Protein AF-A0A6V7ILW5-F1 (afdb_monomer_lite)

Radius of gyration: 31.48 Å; chains: 1; bounding box: 61×63×68 Å

InterPro domains:
  IPR051975 Mitochondrial Large Ribosomal Subunit mL45 [PTHR28554] (1-66)

Foldseek 3Di:
DDWDADPVRHTWDDDPPDDDDDDWDWDWDWDPVDPPTDIDTPDTDDDPPDDDDDDTPDDDDDDPPPPPPPPDPDPDDDDDDDDDDDDDDDDDDDDD

Structure (mmCIF, N/CA/C/O backbone):
data_AF-A0A6V7ILW5-F1
#
_entry.id   AF-A0A6V7ILW5-F1
#
loop_
_atom_site.group_PDB
_atom_site.id
_atom_site.type_symbol
_atom_site.label_atom_id
_atom_site.label_alt_id
_atom_site.label_comp_id
_atom_site.label_asym_id
_atom_site.label_entity_id
_atom_site.label_seq_id
_atom_site.pdbx_PDB_ins_code
_atom_site.Cartn_x
_atom_site.Cartn_y
_atom_site.Cartn_z
_atom_site.occupancy
_atom_site.B_iso_or_equiv
_atom_site.auth_seq_id
_atom_site.auth_comp_id
_atom_site.auth_asym_id
_atom_site.auth_atom_id
_atom_site.pdbx_PDB_model_num
ATOM 1 N N . THR A 1 1 ? -0.922 -9.752 7.694 1.00 82.88 1 THR A N 1
ATOM 2 C CA . THR A 1 1 ? -1.373 -9.172 8.974 1.00 82.88 1 THR A CA 1
ATOM 3 C C . THR A 1 1 ? -1.129 -7.681 8.904 1.00 82.88 1 THR A C 1
ATOM 5 O O . THR A 1 1 ? -0.113 -7.284 8.346 1.00 82.88 1 THR A O 1
ATOM 8 N N . LEU A 1 2 ? -2.072 -6.864 9.370 1.00 90.31 2 LEU A N 1
ATOM 9 C CA . LEU A 1 2 ? -1.953 -5.403 9.405 1.00 90.31 2 LEU A CA 1
ATOM 10 C C . LEU A 1 2 ? -2.384 -4.946 10.797 1.00 90.31 2 LEU A C 1
ATOM 12 O O . LEU A 1 2 ? -3.498 -5.254 11.212 1.00 90.31 2 LEU A O 1
ATOM 16 N N . ALA A 1 3 ? -1.513 -4.214 11.482 1.00 92.62 3 ALA A N 1
ATOM 17 C CA . ALA A 1 3 ? -1.815 -3.556 12.744 1.00 92.62 3 ALA A CA 1
ATOM 18 C C . ALA A 1 3 ? -1.169 -2.168 12.721 1.00 92.62 3 ALA A C 1
ATOM 20 O O . ALA A 1 3 ? 0.043 -2.038 12.543 1.00 92.62 3 ALA A O 1
ATOM 21 N N . VAL A 1 4 ? -1.995 -1.130 12.830 1.00 92.69 4 VAL A N 1
ATOM 22 C CA . VAL A 1 4 ? -1.556 0.268 12.835 1.00 92.69 4 VAL A CA 1
ATOM 23 C C . VAL A 1 4 ? -1.618 0.775 14.266 1.00 92.69 4 VAL A C 1
ATOM 25 O O . VAL A 1 4 ? -2.671 0.697 14.896 1.00 92.69 4 VAL A O 1
ATOM 28 N N . TYR A 1 5 ? -0.507 1.314 14.763 1.00 93.12 5 TYR A N 1
ATOM 29 C CA . TYR A 1 5 ? -0.401 1.863 16.114 1.00 93.12 5 TYR A CA 1
ATOM 30 C C . TYR A 1 5 ? -0.223 3.384 16.074 1.00 93.12 5 TYR A C 1
ATOM 32 O O . TYR A 1 5 ? 0.402 3.926 15.161 1.00 93.12 5 TYR A O 1
ATOM 40 N N . ASP A 1 6 ? -0.767 4.073 17.074 1.00 93.12 6 ASP A N 1
ATOM 41 C CA . ASP A 1 6 ? -0.508 5.498 17.305 1.00 93.12 6 ASP A CA 1
ATOM 42 C C . ASP A 1 6 ? 0.913 5.715 17.868 1.00 93.12 6 ASP A C 1
ATOM 44 O O . ASP A 1 6 ? 1.569 4.784 18.336 1.00 93.12 6 ASP A O 1
ATOM 48 N N . ARG A 1 7 ? 1.377 6.968 17.919 1.00 95.56 7 ARG A N 1
ATOM 49 C CA . ARG A 1 7 ? 2.660 7.386 18.518 1.00 95.56 7 ARG A CA 1
ATOM 50 C C . ARG A 1 7 ? 2.820 6.957 19.980 1.00 95.56 7 ARG A C 1
ATOM 52 O O . ARG A 1 7 ? 3.937 6.858 20.469 1.00 95.56 7 ARG A O 1
ATOM 59 N N . PHE A 1 8 ? 1.708 6.710 20.670 1.00 94.25 8 PHE A N 1
ATOM 60 C CA . PHE A 1 8 ? 1.670 6.219 22.049 1.00 94.25 8 PHE A CA 1
ATOM 61 C C . PHE A 1 8 ? 1.588 4.687 22.157 1.00 94.25 8 PHE A C 1
ATOM 63 O O . PHE A 1 8 ? 1.389 4.170 23.253 1.00 94.25 8 PHE A O 1
ATOM 70 N N . GLY A 1 9 ? 1.678 3.957 21.042 1.00 92.12 9 GLY A N 1
ATOM 71 C CA . GLY A 1 9 ? 1.648 2.491 21.014 1.00 92.12 9 GLY A CA 1
ATOM 72 C C . GLY A 1 9 ? 0.261 1.865 21.194 1.00 92.12 9 GLY A C 1
ATOM 73 O O . GLY A 1 9 ? 0.159 0.658 21.383 1.00 92.12 9 GLY A O 1
ATOM 74 N N . ARG A 1 10 ? -0.819 2.653 21.141 1.00 91.94 10 ARG A N 1
ATOM 75 C CA . ARG A 1 10 ? -2.200 2.136 21.174 1.00 91.94 10 ARG A CA 1
ATOM 76 C C . ARG A 1 10 ? -2.608 1.652 19.783 1.00 91.94 10 ARG A C 1
ATOM 78 O O . ARG A 1 10 ? -2.284 2.319 18.801 1.00 91.94 10 ARG A O 1
ATOM 85 N N . LEU A 1 11 ? -3.315 0.525 19.704 1.00 90.62 11 LEU A N 1
ATOM 86 C CA . LEU A 1 11 ? -3.846 -0.009 18.446 1.00 90.62 11 LEU A CA 1
ATOM 87 C C . LEU A 1 11 ? -4.921 0.937 17.885 1.00 90.62 11 LEU A C 1
ATOM 89 O O . LEU A 1 11 ? -5.797 1.386 18.618 1.00 90.62 11 LEU A O 1
ATOM 93 N N . MET A 1 12 ? -4.817 1.266 16.599 1.00 91.88 12 MET A N 1
ATOM 94 C CA . MET A 1 12 ? -5.731 2.169 15.888 1.00 91.88 12 MET A CA 1
ATOM 95 C C . MET A 1 12 ? -6.594 1.435 14.861 1.00 91.88 12 MET A C 1
ATOM 97 O O . MET A 1 12 ? -7.745 1.811 14.636 1.00 91.88 12 MET A O 1
ATOM 101 N N . HIS A 1 13 ? -6.023 0.435 14.187 1.00 91.00 13 HIS A N 1
ATOM 102 C CA . HIS A 1 13 ? -6.708 -0.316 13.143 1.00 91.00 13 HIS A CA 1
ATOM 103 C C . HIS A 1 13 ? -6.054 -1.682 12.913 1.00 91.00 13 HIS A C 1
ATOM 105 O O . HIS A 1 13 ? -4.825 -1.803 12.950 1.00 91.00 13 HIS A O 1
ATOM 111 N N . GLY A 1 14 ? -6.880 -2.679 12.596 1.00 89.81 14 GLY A N 1
ATOM 112 C CA . GLY A 1 14 ? -6.451 -4.035 12.271 1.00 89.81 14 GLY A CA 1
ATOM 113 C C . GLY A 1 14 ? -6.169 -4.902 13.499 1.00 89.81 14 GLY A C 1
ATOM 114 O O . GLY A 1 14 ? -6.599 -4.609 14.608 1.00 89.81 14 GLY A O 1
ATOM 115 N N . SER A 1 15 ? -5.462 -6.010 13.292 1.00 90.06 15 SER A N 1
ATOM 116 C CA . SER A 1 15 ? -5.123 -6.982 14.334 1.00 90.06 15 SER A CA 1
ATOM 117 C C . SER A 1 15 ? -3.807 -7.675 13.987 1.00 90.06 15 SER A C 1
ATOM 119 O O . SER A 1 15 ? -3.563 -8.038 12.834 1.00 90.06 15 SER A O 1
ATOM 121 N N . GLU A 1 16 ? -2.952 -7.873 14.988 1.00 88.94 16 GLU A N 1
ATOM 122 C CA . GLU A 1 16 ? -1.667 -8.561 14.820 1.00 88.94 16 GLU A CA 1
ATOM 123 C C . GLU A 1 16 ? -1.838 -10.085 14.713 1.00 88.94 16 GLU A C 1
ATOM 125 O O . GLU A 1 16 ? -1.119 -10.753 13.968 1.00 88.94 16 GLU A O 1
ATOM 130 N N . ILE A 1 17 ? -2.830 -10.629 15.420 1.00 91.44 17 ILE A N 1
ATOM 131 C CA . ILE A 1 17 ? -3.037 -12.073 15.578 1.00 91.44 17 ILE A CA 1
ATOM 132 C C . ILE A 1 17 ? -3.854 -12.636 14.408 1.00 91.44 17 ILE A C 1
ATOM 134 O O . ILE A 1 17 ? -3.584 -13.733 13.918 1.00 91.44 17 ILE A O 1
ATOM 138 N N . LEU A 1 18 ? -4.854 -11.884 13.939 1.00 89.50 18 LEU A N 1
ATOM 139 C CA . LEU A 1 18 ? -5.778 -12.347 12.907 1.00 89.50 18 LEU A CA 1
ATOM 140 C C . LEU A 1 18 ? -5.250 -12.039 11.501 1.00 89.50 18 LEU A C 1
ATOM 142 O O . LEU A 1 18 ? -4.976 -10.893 11.139 1.00 89.50 18 LEU A O 1
ATOM 146 N N . LYS A 1 19 ? -5.140 -13.082 10.673 1.00 89.75 19 LYS A N 1
ATOM 147 C CA . LYS A 1 19 ? -4.840 -12.960 9.242 1.00 89.75 19 LYS A CA 1
ATOM 148 C C . LYS A 1 19 ? -6.138 -12.807 8.460 1.00 89.75 19 LYS A C 1
ATOM 150 O O . LYS A 1 19 ? -7.114 -13.493 8.742 1.00 89.75 19 LYS A O 1
ATOM 155 N N . LYS A 1 20 ? -6.119 -11.915 7.476 1.00 86.62 20 LYS A N 1
ATOM 156 C CA . LYS A 1 20 ? -7.212 -11.704 6.529 1.00 86.62 20 LYS A CA 1
ATOM 157 C C . LYS A 1 20 ? -6.679 -11.883 5.120 1.00 86.62 20 LYS A C 1
ATOM 159 O O . LYS A 1 20 ? -5.551 -11.468 4.842 1.00 86.62 20 LYS A O 1
ATOM 164 N N . ASP A 1 21 ? -7.504 -12.470 4.269 1.00 89.69 21 ASP A N 1
ATOM 165 C CA . ASP A 1 21 ? -7.216 -12.586 2.848 1.00 89.69 21 ASP A CA 1
ATOM 166 C C . ASP A 1 21 ? -7.522 -11.257 2.164 1.00 89.69 21 ASP A C 1
ATOM 168 O O . ASP A 1 21 ? -8.556 -10.633 2.413 1.00 89.69 21 ASP A O 1
ATOM 172 N N . VAL A 1 22 ? -6.595 -10.800 1.325 1.00 88.38 22 VAL A N 1
ATOM 173 C CA . VAL A 1 22 ? -6.702 -9.513 0.640 1.00 88.38 22 VAL A CA 1
ATOM 174 C C . VAL A 1 22 ? -6.409 -9.720 -0.838 1.00 88.38 22 VAL A C 1
ATOM 176 O O . VAL A 1 22 ? -5.356 -10.238 -1.205 1.00 88.38 22 VAL A O 1
ATOM 179 N N . LEU A 1 23 ? -7.354 -9.309 -1.682 1.00 90.62 23 LEU A N 1
ATOM 180 C CA . LEU A 1 23 ? -7.216 -9.316 -3.132 1.00 90.62 23 LEU A CA 1
ATOM 181 C C . LEU A 1 23 ? -6.976 -7.883 -3.613 1.00 90.62 23 LEU A C 1
ATOM 183 O O . LEU A 1 23 ? -7.830 -7.015 -3.430 1.00 90.62 23 LEU A O 1
ATOM 187 N N . GLU A 1 24 ? -5.824 -7.634 -4.231 1.00 91.94 24 GLU A N 1
ATOM 188 C CA . GLU A 1 24 ? -5.442 -6.30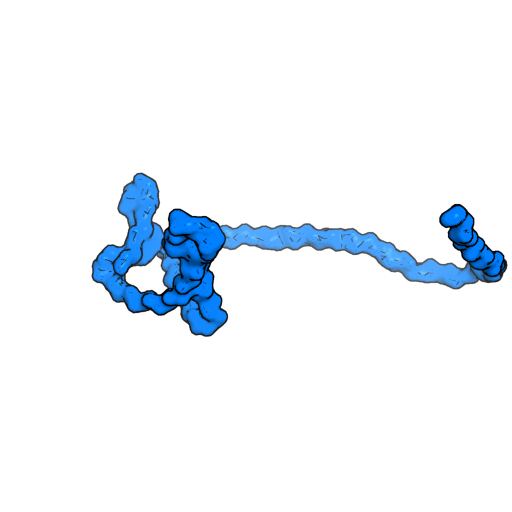3 -4.704 1.00 91.94 24 GLU A CA 1
ATOM 189 C C . GLU A 1 24 ? -4.837 -6.368 -6.102 1.00 91.94 24 GLU A C 1
ATOM 191 O O . GLU A 1 24 ? -4.022 -7.239 -6.403 1.00 91.94 24 GLU A O 1
ATOM 196 N N . TYR A 1 25 ? -5.199 -5.402 -6.941 1.00 94.56 25 TYR A N 1
ATOM 197 C CA . TYR A 1 25 ? -4.649 -5.265 -8.283 1.00 94.56 25 TYR A CA 1
ATOM 198 C C . TYR A 1 25 ? -3.607 -4.146 -8.286 1.00 94.56 25 TYR A C 1
ATOM 200 O O . TYR A 1 25 ? -3.951 -2.960 -8.255 1.00 94.56 25 TYR A O 1
ATOM 208 N N . VAL A 1 26 ? -2.329 -4.526 -8.287 1.00 96.31 26 VAL A N 1
ATOM 209 C CA . VAL A 1 26 ? -1.195 -3.590 -8.285 1.00 96.31 26 VAL A CA 1
ATOM 210 C C . VAL A 1 26 ? -0.740 -3.328 -9.717 1.00 96.31 26 VAL A C 1
ATOM 212 O O . VAL A 1 26 ? -0.516 -4.258 -10.490 1.00 96.31 26 VAL A O 1
ATOM 215 N N . VAL A 1 27 ? -0.586 -2.053 -10.062 1.00 97.81 27 VAL A N 1
ATOM 216 C CA . VAL A 1 27 ? -0.083 -1.609 -11.362 1.00 97.81 27 VAL A CA 1
ATOM 217 C C . VAL A 1 27 ? 1.400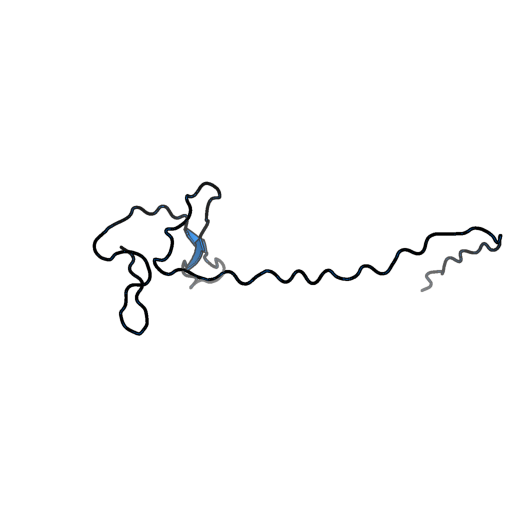 -1.307 -11.229 1.00 97.81 27 VAL A C 1
ATOM 219 O O . VAL A 1 27 ? 1.803 -0.513 -10.377 1.00 97.81 27 VAL A O 1
ATOM 222 N N . PHE A 1 28 ? 2.203 -1.915 -12.095 1.00 97.69 28 PHE A N 1
ATOM 223 C CA . PHE A 1 28 ? 3.625 -1.621 -12.207 1.00 97.69 28 PHE A CA 1
ATOM 224 C C . PHE A 1 28 ? 3.893 -0.762 -13.438 1.00 97.69 28 PHE A C 1
ATOM 226 O O . PHE A 1 28 ? 3.301 -0.973 -14.494 1.00 97.69 28 PHE A O 1
ATOM 233 N N . GLU A 1 29 ? 4.825 0.176 -13.312 1.00 97.06 29 GLU A N 1
ATOM 234 C CA . GLU A 1 29 ? 5.349 0.947 -14.434 1.00 97.06 29 GLU A CA 1
ATOM 235 C C . GLU A 1 29 ? 6.855 0.735 -14.594 1.00 97.06 29 GLU A C 1
ATOM 237 O O . GLU A 1 29 ? 7.582 0.468 -13.630 1.00 97.06 29 GLU A O 1
ATOM 242 N N . LYS A 1 30 ? 7.331 0.920 -15.826 1.00 95.81 30 LYS A N 1
ATOM 243 C CA . LYS A 1 30 ? 8.751 1.018 -16.151 1.00 95.81 30 LYS A CA 1
ATOM 244 C C . LYS A 1 30 ? 8.938 2.046 -17.256 1.00 95.81 30 LYS A C 1
ATOM 246 O O . LYS A 1 30 ? 8.304 1.968 -18.304 1.00 95.81 30 LYS A O 1
ATOM 251 N N . HIS A 1 31 ? 9.868 2.973 -17.053 1.00 96.31 31 HIS A N 1
ATOM 252 C CA . HIS A 1 31 ? 10.297 3.865 -18.123 1.00 96.31 31 HIS A CA 1
ATOM 253 C C . HIS A 1 31 ? 11.188 3.088 -19.107 1.00 96.31 31 HIS A C 1
ATOM 255 O O . HIS A 1 31 ? 12.331 2.756 -18.790 1.00 96.31 31 HIS A O 1
ATOM 261 N N . CYS A 1 32 ? 10.656 2.756 -20.287 1.00 93.12 32 CYS A N 1
ATOM 262 C CA . CYS A 1 32 ? 11.336 1.882 -21.250 1.00 93.12 32 CYS A CA 1
ATOM 263 C C . CYS A 1 32 ? 12.570 2.512 -21.907 1.00 93.12 32 CYS A C 1
ATOM 265 O O . CYS A 1 32 ? 13.509 1.785 -22.208 1.00 93.12 32 CYS A O 1
ATOM 267 N N . ALA A 1 33 ? 12.595 3.836 -22.088 1.00 95.69 33 ALA A N 1
ATOM 268 C CA . ALA A 1 33 ? 13.730 4.526 -22.706 1.00 95.69 33 ALA A CA 1
ATOM 269 C C . ALA A 1 33 ? 14.950 4.639 -21.773 1.00 95.69 33 ALA A C 1
ATOM 271 O O . ALA A 1 33 ? 16.070 4.829 -22.240 1.00 95.69 33 ALA A O 1
ATOM 272 N N . ASN A 1 34 ? 14.760 4.506 -20.455 1.00 95.12 34 ASN A N 1
ATOM 273 C CA . ASN A 1 34 ? 15.873 4.480 -19.514 1.00 95.12 34 ASN A CA 1
ATOM 274 C C . ASN A 1 34 ? 16.452 3.063 -19.419 1.00 95.12 34 ASN A C 1
ATOM 276 O O . ASN A 1 34 ? 15.783 2.135 -18.956 1.00 95.12 34 ASN A O 1
ATOM 280 N N . VAL A 1 35 ? 17.724 2.926 -19.792 1.00 94.00 35 VAL A N 1
ATOM 281 C CA . VAL A 1 35 ? 18.495 1.675 -19.709 1.00 94.00 35 VAL A CA 1
ATOM 282 C C . VAL A 1 35 ? 18.563 1.146 -18.270 1.00 94.00 35 VAL A C 1
ATOM 284 O O . VAL A 1 35 ? 18.517 -0.061 -18.057 1.00 94.00 35 VAL A O 1
ATOM 287 N N . TYR A 1 36 ? 18.571 2.040 -17.276 1.00 95.62 36 TYR A N 1
ATOM 288 C CA . TYR A 1 36 ? 18.578 1.698 -15.848 1.00 95.62 36 TYR A CA 1
ATOM 289 C C . TYR A 1 36 ? 17.179 1.724 -15.215 1.00 95.62 36 TYR A C 1
ATOM 291 O O . TYR A 1 36 ? 17.041 1.770 -13.993 1.00 95.62 36 TYR A O 1
ATOM 299 N N . GLY A 1 37 ? 16.120 1.753 -16.030 1.00 92.94 37 GLY A N 1
ATOM 300 C CA . GLY A 1 37 ? 14.750 1.769 -15.535 1.00 92.94 37 GLY A CA 1
ATOM 301 C C . GLY A 1 37 ? 14.431 0.496 -14.752 1.00 92.94 37 GLY A C 1
ATOM 302 O O . GLY A 1 37 ? 14.550 -0.605 -15.284 1.00 92.94 37 GLY A O 1
ATOM 303 N N . ILE A 1 38 ? 13.976 0.653 -13.512 1.00 95.94 38 ILE A N 1
ATOM 304 C CA . ILE A 1 38 ? 13.469 -0.441 -12.677 1.00 95.94 38 ILE A CA 1
ATOM 305 C C . ILE A 1 38 ? 11.941 -0.450 -12.682 1.00 95.94 38 ILE A C 1
ATOM 307 O O . ILE A 1 38 ? 11.306 0.589 -12.880 1.00 95.94 38 ILE A O 1
ATOM 311 N N . TRP A 1 39 ? 11.352 -1.623 -12.459 1.00 97.00 39 TRP A N 1
ATOM 312 C CA . TRP A 1 39 ? 9.916 -1.738 -12.227 1.00 97.00 39 TRP A CA 1
ATOM 313 C C . TRP A 1 39 ? 9.560 -1.090 -10.891 1.00 97.00 39 TRP A C 1
ATOM 315 O O . TRP A 1 39 ? 10.178 -1.384 -9.868 1.00 97.00 39 TRP A O 1
ATOM 325 N N . ARG A 1 40 ? 8.568 -0.200 -10.902 1.00 96.38 40 ARG A N 1
ATOM 326 C CA . ARG A 1 40 ? 8.067 0.485 -9.706 1.00 96.38 40 ARG A CA 1
ATOM 327 C C . ARG A 1 40 ? 6.565 0.304 -9.609 1.00 96.38 40 ARG A C 1
ATOM 329 O O . ARG A 1 40 ? 5.885 0.197 -10.627 1.00 96.38 40 ARG A O 1
ATOM 336 N N . ILE A 1 41 ? 6.052 0.289 -8.386 1.00 96.94 41 ILE A N 1
ATOM 337 C CA . ILE A 1 41 ? 4.610 0.340 -8.155 1.00 96.94 41 ILE A CA 1
ATOM 338 C C . ILE A 1 41 ? 4.131 1.730 -8.580 1.00 96.94 41 ILE A C 1
ATOM 340 O O . ILE A 1 41 ? 4.611 2.733 -8.058 1.00 96.94 41 ILE A O 1
ATOM 344 N N . HIS A 1 42 ? 3.209 1.772 -9.535 1.00 97.00 42 HIS A N 1
ATOM 345 C CA . HIS A 1 42 ? 2.590 3.002 -10.021 1.00 97.00 42 HIS A CA 1
ATOM 346 C C . HIS A 1 42 ? 1.310 3.314 -9.249 1.00 97.00 42 HIS A C 1
ATOM 348 O O . HIS A 1 42 ? 1.059 4.448 -8.854 1.00 97.00 42 HIS A O 1
ATOM 354 N N . GLY A 1 43 ? 0.491 2.291 -9.013 1.00 96.50 43 GLY A N 1
ATOM 355 C CA . GLY A 1 43 ? -0.803 2.487 -8.388 1.00 96.50 43 GLY A CA 1
ATOM 356 C C . GLY A 1 43 ? -1.502 1.188 -8.041 1.00 96.50 43 GLY A C 1
ATOM 357 O O . GLY A 1 43 ? -0.976 0.090 -8.231 1.00 96.50 43 GLY A O 1
ATOM 358 N N . LYS A 1 44 ? -2.715 1.340 -7.521 1.00 95.50 44 LYS A N 1
ATOM 359 C CA . LYS A 1 44 ? -3.585 0.245 -7.111 1.00 95.50 44 LYS A CA 1
ATOM 360 C C . LYS A 1 44 ? -4.984 0.495 -7.643 1.00 95.50 44 LYS A C 1
ATOM 362 O O . LYS A 1 44 ? -5.527 1.582 -7.458 1.00 95.50 44 LYS A O 1
ATOM 367 N N . ILE A 1 45 ? -5.565 -0.518 -8.271 1.00 94.94 45 ILE A N 1
ATOM 368 C CA . ILE A 1 45 ? -6.937 -0.464 -8.769 1.00 94.94 45 ILE A CA 1
ATOM 369 C C . ILE A 1 45 ? -7.866 -0.960 -7.660 1.00 94.94 45 ILE A C 1
ATOM 371 O O . ILE A 1 45 ? -7.674 -2.051 -7.122 1.00 94.94 45 ILE A O 1
ATOM 375 N N . ILE A 1 46 ? -8.870 -0.149 -7.323 1.00 92.56 46 ILE A N 1
ATOM 376 C CA . ILE A 1 46 ? -9.943 -0.507 -6.392 1.00 92.56 46 ILE A CA 1
ATOM 377 C C . ILE A 1 46 ? -11.190 -0.772 -7.240 1.00 92.56 46 ILE A C 1
ATOM 379 O O . ILE A 1 46 ? -11.732 0.176 -7.813 1.00 92.56 46 ILE A O 1
ATOM 383 N N . PRO A 1 47 ? -11.627 -2.033 -7.384 1.00 93.12 47 PRO A N 1
ATOM 384 C CA . PRO A 1 47 ? -12.827 -2.321 -8.148 1.00 93.12 47 PRO A CA 1
ATOM 385 C C . PRO A 1 47 ? -14.067 -1.802 -7.419 1.00 93.12 47 PRO A C 1
ATOM 387 O O . PRO A 1 47 ? -14.132 -1.820 -6.193 1.00 93.12 47 PRO A O 1
ATOM 390 N N . THR A 1 48 ? -15.079 -1.392 -8.180 1.00 91.81 48 THR A N 1
ATOM 391 C CA . THR A 1 48 ? -16.341 -0.860 -7.637 1.00 91.81 48 THR A CA 1
ATOM 392 C C . THR A 1 48 ? -17.146 -1.892 -6.847 1.00 91.81 48 THR A C 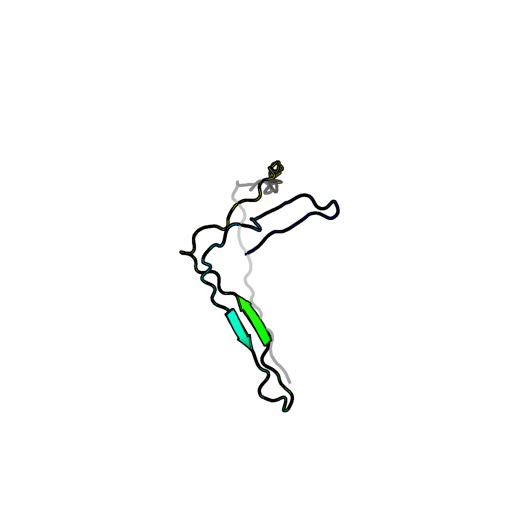1
ATOM 394 O O . THR A 1 48 ? -17.929 -1.520 -5.984 1.00 91.81 48 THR A O 1
ATOM 397 N N . TRP A 1 49 ? -16.950 -3.181 -7.128 1.00 90.81 49 TRP A N 1
ATOM 398 C CA . TRP A 1 49 ? -17.598 -4.300 -6.438 1.00 90.81 49 TRP A CA 1
ATOM 399 C C . TRP A 1 49 ? -16.833 -4.782 -5.199 1.00 90.81 49 TRP A C 1
ATOM 401 O O . TRP A 1 49 ? -17.291 -5.704 -4.524 1.00 90.81 49 TRP A O 1
ATOM 411 N N . MET A 1 50 ? -15.654 -4.218 -4.913 1.00 90.19 50 MET A N 1
ATOM 412 C CA . MET A 1 50 ? -14.896 -4.597 -3.725 1.00 90.19 50 MET A CA 1
ATOM 413 C C . MET A 1 50 ? -15.690 -4.205 -2.476 1.00 90.19 50 MET A C 1
ATOM 415 O O . MET A 1 50 ? -16.176 -3.074 -2.416 1.00 90.19 50 MET A O 1
ATOM 419 N N . PRO A 1 51 ? -15.808 -5.092 -1.473 1.00 89.31 51 PRO A N 1
ATOM 420 C CA . PRO A 1 51 ? -16.401 -4.701 -0.205 1.00 89.31 51 PRO A CA 1
ATOM 421 C C . PRO A 1 51 ? -15.615 -3.543 0.412 1.00 89.31 51 PRO A C 1
ATOM 423 O O . PRO A 1 51 ? -14.408 -3.389 0.185 1.00 89.31 51 PRO A O 1
ATOM 426 N N . GLU A 1 52 ? -16.308 -2.732 1.206 1.00 87.56 52 GLU A N 1
ATOM 427 C CA . GLU A 1 52 ? -15.675 -1.641 1.933 1.00 87.56 52 GLU A CA 1
ATOM 428 C C . GLU A 1 52 ? -14.577 -2.159 2.866 1.00 87.56 52 GLU A C 1
ATOM 430 O O . GLU A 1 52 ? -14.585 -3.302 3.336 1.00 87.56 52 GLU A O 1
ATOM 435 N N . ARG A 1 53 ? -13.594 -1.295 3.120 1.00 86.38 53 ARG A N 1
ATOM 436 C CA . ARG A 1 53 ? -12.522 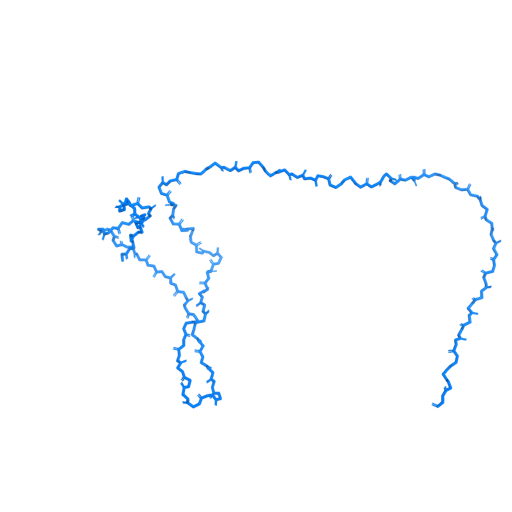-1.611 4.062 1.00 86.38 53 ARG A CA 1
ATOM 437 C C . ARG A 1 53 ? -13.087 -1.637 5.475 1.00 86.38 53 ARG A C 1
ATOM 439 O O . ARG A 1 53 ? -14.049 -0.944 5.785 1.00 86.38 53 ARG A O 1
ATOM 446 N N . GLU A 1 54 ? -12.441 -2.412 6.333 1.00 85.62 54 GLU A N 1
ATOM 447 C CA . GLU A 1 54 ? -12.781 -2.446 7.748 1.00 85.62 54 GLU A CA 1
ATOM 448 C C . GLU A 1 54 ? -12.687 -1.043 8.359 1.00 85.62 54 GLU A C 1
ATOM 450 O O . GLU A 1 54 ? -11.770 -0.269 8.066 1.00 85.62 54 GLU A O 1
ATOM 455 N N . TYR A 1 55 ? -13.655 -0.719 9.207 1.00 86.12 55 TYR A N 1
ATOM 456 C CA . TYR A 1 55 ? -13.696 0.566 9.883 1.00 86.12 55 TYR A CA 1
ATOM 457 C C . TYR A 1 55 ? -12.628 0.640 10.980 1.00 86.12 55 TYR A C 1
ATOM 459 O O . TYR A 1 55 ? -12.158 -0.368 11.514 1.00 86.12 55 TYR A O 1
ATOM 467 N N . ALA A 1 56 ? -12.212 1.858 11.315 1.00 85.50 56 ALA A N 1
ATOM 468 C CA . ALA A 1 56 ? -11.373 2.076 12.485 1.00 85.50 56 ALA A CA 1
ATOM 469 C C . ALA A 1 56 ? -12.200 1.893 13.766 1.00 85.50 56 ALA A C 1
ATOM 471 O O . ALA A 1 56 ? -13.395 2.177 13.784 1.00 85.50 56 ALA A O 1
ATOM 472 N N . GLU A 1 57 ? -11.552 1.490 14.860 1.00 83.38 57 GLU A N 1
ATOM 473 C CA . GLU A 1 57 ? -12.221 1.349 16.165 1.00 83.38 57 GLU A CA 1
ATOM 474 C C . GLU A 1 57 ? -12.684 2.701 16.736 1.00 83.38 57 GLU A C 1
ATOM 476 O O . GLU A 1 57 ? -13.560 2.775 17.596 1.00 83.38 57 GLU A O 1
ATOM 481 N N . ARG A 1 58 ? -12.088 3.799 16.262 1.00 86.94 58 ARG A N 1
ATOM 482 C CA . ARG A 1 58 ? -12.347 5.152 16.747 1.00 86.94 58 ARG A CA 1
ATOM 483 C C . ARG A 1 58 ? -13.508 5.806 15.999 1.00 86.94 58 ARG A C 1
ATOM 485 O O . ARG A 1 58 ? -13.494 5.892 14.775 1.00 86.94 58 ARG A O 1
ATOM 492 N N . THR A 1 59 ? -14.449 6.378 16.747 1.00 90.62 59 THR A N 1
ATOM 493 C CA . THR A 1 59 ? -15.535 7.200 16.199 1.00 90.62 59 THR A CA 1
ATOM 494 C C . THR A 1 59 ? -15.068 8.621 15.876 1.00 90.62 59 THR A C 1
ATOM 496 O O . THR A 1 59 ? -14.163 9.170 16.518 1.00 90.62 59 THR A O 1
ATOM 499 N N . TYR A 1 60 ? -15.693 9.235 14.873 1.00 88.19 60 TYR A N 1
ATOM 500 C CA . TYR A 1 60 ? -15.486 10.634 14.511 1.00 88.19 60 TYR A CA 1
ATOM 501 C C . TYR A 1 60 ? -16.826 11.372 14.494 1.00 88.19 60 TYR A C 1
ATOM 503 O O . TYR A 1 60 ? -17.877 10.774 14.284 1.00 88.19 60 TYR A O 1
ATOM 511 N N . ILE A 1 61 ? -16.783 12.677 14.757 1.00 92.50 61 ILE A N 1
ATOM 512 C CA . ILE A 1 61 ? -17.957 13.546 14.674 1.00 92.50 61 ILE A CA 1
ATOM 513 C C . ILE A 1 61 ? -17.938 14.188 13.292 1.00 92.50 61 ILE A C 1
ATOM 515 O O . ILE A 1 61 ? -16.987 14.898 12.950 1.00 92.50 61 ILE A O 1
ATOM 519 N N . GLU A 1 62 ? -18.979 13.943 12.504 1.00 88.50 62 GLU A N 1
ATOM 520 C CA . GLU A 1 62 ? -19.175 14.631 11.233 1.00 88.50 62 GLU A CA 1
ATOM 521 C C . GLU A 1 62 ? -19.503 16.100 11.486 1.00 88.50 62 GLU A C 1
ATOM 523 O O . GLU A 1 62 ? -20.425 16.438 12.229 1.00 88.50 62 GLU A O 1
ATOM 528 N N . LYS A 1 63 ? -18.710 16.999 10.892 1.00 86.44 63 LYS A N 1
ATOM 529 C CA . LYS A 1 63 ? -19.021 18.428 10.928 1.00 86.44 63 LYS A CA 1
ATOM 530 C C . LYS A 1 63 ? -20.203 18.683 9.992 1.00 86.44 63 LYS A C 1
ATOM 532 O O . LYS A 1 63 ? -20.174 18.172 8.871 1.00 86.44 63 LYS A O 1
ATOM 537 N N . PRO A 1 64 ? -21.202 19.487 10.397 1.00 82.50 64 PRO A N 1
ATOM 538 C CA . PRO A 1 64 ? -22.295 19.830 9.504 1.00 82.50 64 PRO A CA 1
ATOM 539 C C . PRO A 1 64 ? -21.732 20.544 8.273 1.00 82.50 64 PRO A C 1
ATOM 541 O O . PRO A 1 64 ? -20.948 21.490 8.392 1.00 82.50 64 PRO A O 1
ATOM 544 N N . VAL A 1 65 ? -22.118 20.065 7.090 1.00 77.88 65 VAL A N 1
ATOM 545 C CA . VAL A 1 65 ? -21.807 20.718 5.818 1.00 77.88 65 VAL A CA 1
ATOM 546 C C . VAL A 1 65 ? -22.564 22.040 5.807 1.00 77.88 65 VAL A C 1
ATOM 548 O O . VAL A 1 65 ? -23.767 22.071 5.565 1.00 77.88 65 VAL A O 1
ATOM 551 N N . VAL A 1 66 ? -21.872 23.141 6.100 1.00 69.94 66 VAL A N 1
ATOM 552 C CA . VAL A 1 66 ? -22.420 24.482 5.888 1.00 69.94 66 VAL A CA 1
ATOM 553 C C . VAL A 1 66 ? -22.484 24.686 4.380 1.00 69.94 66 VAL A C 1
ATOM 555 O O . VAL A 1 66 ? -21.498 25.048 3.739 1.00 69.94 66 VAL A O 1
ATOM 558 N N . THR A 1 67 ? -23.634 24.377 3.787 1.00 63.06 67 THR A N 1
ATOM 559 C CA . THR A 1 67 ? -23.938 24.776 2.417 1.00 63.06 67 THR A CA 1
ATOM 560 C C . THR A 1 67 ? -24.126 26.286 2.459 1.00 63.06 67 THR A C 1
ATOM 562 O O . THR A 1 67 ? -25.184 26.779 2.837 1.00 63.06 67 THR A O 1
ATOM 565 N N . ASN A 1 68 ? -23.075 27.039 2.131 1.00 62.41 68 ASN A N 1
ATOM 566 C CA . ASN A 1 68 ? -23.238 28.438 1.764 1.00 62.41 68 ASN A CA 1
ATOM 567 C C . ASN A 1 68 ? -24.053 28.435 0.471 1.00 62.41 68 ASN A C 1
ATOM 569 O O . ASN A 1 68 ? -23.504 28.242 -0.613 1.00 62.41 68 ASN A O 1
ATOM 573 N N . VAL A 1 69 ? -25.375 28.546 0.610 1.00 59.25 69 VAL A N 1
ATOM 574 C CA . VAL A 1 69 ? -26.278 28.852 -0.493 1.00 59.25 69 VAL A CA 1
ATOM 575 C C . VAL A 1 69 ? -25.775 30.175 -1.053 1.00 59.25 69 VAL A C 1
ATOM 577 O O . VAL A 1 69 ? -25.902 31.216 -0.415 1.00 59.25 69 VAL A O 1
ATOM 580 N N . LEU A 1 70 ? -25.099 30.107 -2.197 1.00 63.31 70 LEU A N 1
ATOM 581 C CA . LEU A 1 70 ? -24.825 31.275 -3.013 1.00 63.31 70 LEU A CA 1
ATOM 582 C C . LEU A 1 70 ? -26.195 31.883 -3.315 1.00 63.31 70 LEU A C 1
ATOM 584 O O . LEU A 1 70 ? -27.011 31.242 -3.975 1.00 63.31 70 LEU A O 1
ATOM 588 N N . GLU A 1 71 ? -26.476 33.064 -2.764 1.00 61.62 71 GLU A N 1
ATOM 589 C CA . GLU A 1 71 ? -27.627 33.865 -3.167 1.00 61.62 71 GLU A CA 1
ATOM 590 C C . GLU A 1 71 ? -27.533 34.076 -4.680 1.00 61.62 71 GLU A C 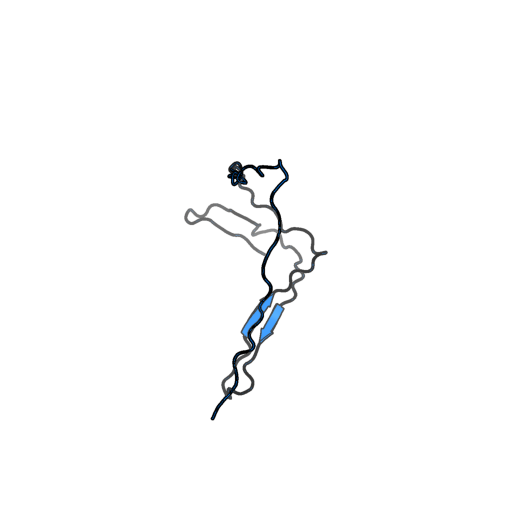1
ATOM 592 O O . GLU A 1 71 ? -26.700 34.841 -5.172 1.00 61.62 71 GLU A O 1
ATOM 597 N N . GLU A 1 72 ? -28.364 33.364 -5.437 1.00 57.78 72 GLU A N 1
ATOM 598 C CA . GLU A 1 72 ? -28.622 33.726 -6.820 1.00 57.78 72 GLU A CA 1
ATOM 599 C C . GLU A 1 72 ? -29.291 35.111 -6.806 1.00 57.78 72 GLU A C 1
ATOM 601 O O . GLU A 1 72 ? -30.296 35.296 -6.110 1.00 57.78 72 GLU A O 1
ATOM 606 N N . PRO A 1 73 ? -28.754 36.113 -7.530 1.00 49.75 73 PRO A N 1
ATOM 607 C CA . PRO A 1 73 ? -29.376 37.426 -7.582 1.00 49.75 73 PRO A CA 1
ATOM 608 C C . PRO A 1 73 ? -30.789 37.298 -8.172 1.00 49.75 73 PRO A C 1
ATOM 610 O O . PRO A 1 73 ? -30.993 36.528 -9.118 1.00 49.75 73 PRO A O 1
ATOM 613 N N . PRO A 1 74 ? -31.779 38.044 -7.649 1.00 40.59 74 PRO A N 1
ATOM 614 C CA . PRO A 1 74 ? -33.164 37.889 -8.060 1.00 40.59 74 PRO A CA 1
ATOM 615 C C . PRO A 1 74 ? -33.306 38.195 -9.552 1.00 40.59 74 PRO A C 1
ATOM 617 O O . PRO A 1 74 ? -33.027 39.311 -10.002 1.00 40.59 74 PRO A O 1
ATOM 620 N N . LYS A 1 75 ? -33.778 37.203 -10.317 1.00 40.41 75 LYS A N 1
ATOM 621 C CA . LYS A 1 75 ? -34.288 37.399 -11.676 1.00 40.41 75 LYS A CA 1
ATOM 622 C C . LYS A 1 75 ? -35.428 38.418 -11.603 1.00 40.41 75 LYS A C 1
ATOM 624 O O . LYS A 1 75 ? -36.530 38.095 -11.168 1.00 40.41 75 LYS A O 1
ATOM 629 N N . LYS A 1 76 ? -35.151 39.663 -11.994 1.00 36.25 76 LYS A N 1
ATOM 630 C CA . LYS A 1 76 ? -36.185 40.657 -12.288 1.00 36.25 76 LYS A CA 1
ATOM 631 C C . LYS A 1 76 ? -36.815 40.291 -13.629 1.00 36.25 76 LYS A C 1
ATOM 633 O O . LYS A 1 76 ? -36.185 40.459 -14.668 1.00 36.25 76 LYS A O 1
ATOM 638 N N . GLU A 1 77 ? -38.040 39.790 -13.589 1.00 42.59 77 GLU A N 1
ATOM 639 C CA . GLU A 1 77 ? -38.946 39.779 -14.737 1.00 42.59 77 GLU A CA 1
ATOM 640 C C . GLU A 1 77 ? -39.842 41.032 -14.713 1.00 42.59 77 GLU A C 1
ATOM 642 O O . GLU A 1 77 ? -40.093 41.587 -13.642 1.00 42.59 77 GLU A O 1
ATOM 647 N N . VAL A 1 78 ? -40.373 41.382 -15.900 1.00 33.97 78 VAL A N 1
ATOM 648 C CA . VAL A 1 78 ? -41.403 42.406 -16.227 1.00 33.97 78 VAL A CA 1
ATOM 649 C C . VAL A 1 78 ? -40.825 43.818 -16.516 1.00 33.97 78 VAL A C 1
ATOM 651 O O . VAL A 1 78 ? -40.081 44.344 -15.701 1.00 33.97 78 VAL A O 1
ATOM 654 N N . SER A 1 79 ? -41.074 44.531 -17.634 1.00 33.16 79 SER A N 1
ATOM 655 C CA . SER A 1 79 ? -42.011 44.413 -18.778 1.00 33.16 79 SER A CA 1
ATOM 656 C C . SER A 1 79 ? -41.581 45.281 -19.984 1.00 33.16 79 SER A C 1
ATOM 658 O O . SER A 1 79 ? -41.119 46.399 -19.800 1.00 33.16 79 SER A O 1
ATOM 660 N N . VAL A 1 80 ? -41.838 44.751 -21.187 1.00 37.03 80 VAL A N 1
ATOM 661 C CA . VAL A 1 80 ? -42.331 45.356 -22.454 1.00 37.03 80 VAL A CA 1
ATOM 662 C C . VAL A 1 80 ? -42.228 46.884 -22.679 1.00 37.03 80 VAL A C 1
ATOM 664 O O . VAL A 1 80 ? -42.881 47.645 -21.974 1.00 37.03 80 VAL A O 1
ATOM 667 N N . ALA A 1 81 ? -41.581 47.243 -23.806 1.00 31.91 81 ALA A N 1
ATOM 668 C CA . ALA A 1 81 ? -41.888 48.316 -24.784 1.00 31.91 81 ALA A CA 1
ATOM 669 C C . ALA A 1 81 ? -40.727 49.293 -25.077 1.00 31.91 81 ALA A C 1
ATOM 671 O O . ALA A 1 81 ? -40.357 50.074 -24.214 1.00 31.91 81 ALA A O 1
ATOM 672 N N . GLU A 1 82 ? -40.227 49.228 -26.324 1.00 34.97 82 GLU A N 1
ATOM 673 C CA . GLU A 1 82 ? -39.625 50.267 -27.204 1.00 34.97 82 GLU A CA 1
ATOM 674 C C . GLU A 1 82 ? -38.539 49.605 -28.082 1.00 34.97 82 GLU A C 1
ATOM 676 O O . GLU A 1 82 ? -37.463 49.255 -27.614 1.00 34.97 82 GLU A O 1
ATOM 681 N N . VAL A 1 83 ? -38.908 49.071 -29.253 1.00 29.45 83 VAL A N 1
ATOM 682 C CA . VAL A 1 83 ? -38.989 49.747 -30.570 1.00 29.45 83 VAL A CA 1
ATOM 683 C C . VAL A 1 83 ? -37.607 50.019 -31.181 1.00 29.45 83 VAL A C 1
ATOM 685 O O . VAL A 1 83 ? -36.873 50.895 -30.747 1.00 29.45 83 VAL A O 1
ATOM 688 N N . ASP A 1 84 ? -37.326 49.229 -32.223 1.00 31.53 84 ASP A N 1
ATOM 689 C CA . ASP A 1 84 ? -36.546 49.491 -33.439 1.00 31.53 84 ASP A CA 1
ATOM 690 C C . ASP A 1 84 ? -35.374 50.495 -33.406 1.00 31.53 84 ASP A C 1
ATOM 692 O O . ASP A 1 84 ? -35.569 51.698 -33.238 1.00 31.53 84 ASP A O 1
ATOM 696 N N . LYS A 1 85 ? -34.189 50.035 -33.842 1.00 30.66 85 LYS A N 1
ATOM 697 C CA . LYS A 1 85 ? -33.551 50.396 -35.138 1.00 30.66 85 LYS A CA 1
ATOM 698 C C . LYS A 1 85 ? -32.059 50.030 -35.164 1.00 30.66 85 LYS A C 1
ATOM 700 O O . LYS A 1 85 ? -31.368 50.113 -34.159 1.00 30.66 85 LYS A O 1
ATOM 705 N N . ASN A 1 86 ? -31.590 49.750 -36.382 1.00 30.70 86 ASN A N 1
ATOM 706 C CA . ASN A 1 86 ? -30.212 49.513 -36.836 1.00 30.70 86 ASN A CA 1
ATOM 707 C C . ASN A 1 86 ? -29.601 48.153 -36.466 1.00 30.70 86 ASN A C 1
ATOM 709 O O . ASN A 1 86 ? -29.242 47.907 -35.327 1.00 30.70 86 ASN A O 1
ATOM 713 N N . ALA A 1 87 ? -29.476 47.181 -37.375 1.00 31.52 87 ALA A N 1
ATOM 714 C CA . ALA A 1 87 ? -28.850 47.244 -38.703 1.00 31.52 87 ALA A CA 1
ATOM 715 C C . ALA A 1 87 ? -27.441 47.851 -38.644 1.00 31.52 87 ALA A C 1
ATOM 717 O O . ALA A 1 87 ? -27.296 49.067 -38.623 1.00 31.52 87 ALA A O 1
ATOM 718 N N . SER A 1 88 ? -26.425 46.985 -38.604 1.00 33.47 88 SER A N 1
ATOM 719 C CA . SER A 1 88 ? -25.178 47.095 -39.378 1.00 33.47 88 SER A CA 1
ATOM 720 C C . SER A 1 88 ? -24.166 46.091 -38.824 1.00 33.47 88 SER A C 1
ATOM 722 O O . SER A 1 88 ? -23.511 46.337 -37.816 1.00 33.47 88 SER A O 1
ATOM 724 N N . SER A 1 89 ? -23.999 44.976 -39.533 1.00 43.25 89 SER A N 1
ATOM 725 C CA . SER A 1 89 ? -22.688 44.325 -39.610 1.00 43.25 89 SER A CA 1
ATOM 726 C C . SER A 1 89 ? -21.693 45.334 -40.199 1.00 43.25 89 SER A C 1
ATOM 728 O O . SER A 1 89 ? -22.085 46.127 -41.060 1.00 43.25 89 SER A O 1
ATOM 730 N N . PRO A 1 90 ? -20.432 45.338 -39.758 1.00 47.91 90 PRO A N 1
ATOM 731 C CA . PRO A 1 90 ? -19.381 45.362 -40.758 1.00 47.91 90 PRO A CA 1
ATOM 732 C C . PRO A 1 90 ? -18.307 44.320 -40.449 1.00 47.91 90 PRO A C 1
ATOM 734 O O . PRO A 1 90 ? -17.562 44.395 -39.473 1.00 47.91 90 PRO A O 1
ATOM 737 N N . GLU A 1 91 ? -18.260 43.358 -41.359 1.00 44.03 91 GLU A N 1
ATOM 738 C CA . GLU A 1 91 ? -17.083 42.655 -41.850 1.00 44.03 91 GLU A CA 1
ATOM 739 C C . GLU A 1 91 ? -15.829 43.553 -41.830 1.00 44.03 91 GLU A C 1
ATOM 741 O O . GLU A 1 91 ? -15.825 44.645 -42.403 1.00 44.03 91 GLU A O 1
ATOM 746 N N . GLN A 1 92 ? -14.767 43.105 -41.152 1.00 48.72 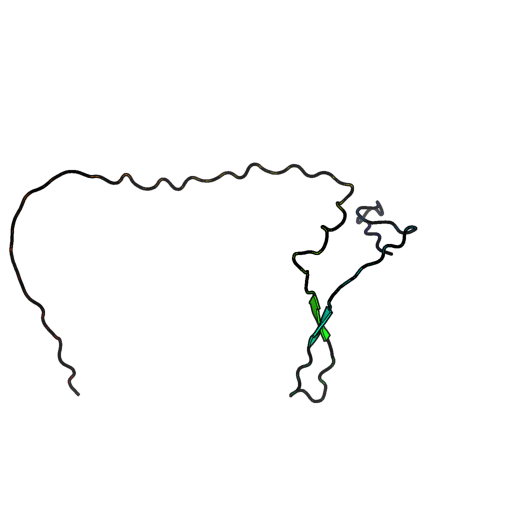92 GLN A N 1
ATOM 747 C CA . GLN A 1 92 ? -13.443 43.723 -41.245 1.00 48.72 92 GLN A CA 1
ATOM 748 C C . GLN A 1 92 ? -12.541 42.899 -42.180 1.00 48.72 92 GLN A C 1
ATOM 750 O O . GLN A 1 92 ? -12.523 41.671 -42.072 1.00 48.72 92 GLN A O 1
ATOM 755 N N . PRO A 1 93 ? -11.793 43.556 -43.086 1.00 52.72 93 PRO A N 1
ATOM 756 C CA . PRO A 1 93 ? -11.025 42.900 -44.138 1.00 52.72 93 PRO A CA 1
ATOM 757 C C . PRO A 1 93 ? -9.646 42.436 -43.652 1.00 52.72 93 PRO A C 1
ATOM 759 O O . PRO A 1 93 ? -8.965 43.136 -42.903 1.00 52.72 93 PRO A O 1
ATOM 762 N N . ALA A 1 94 ? -9.195 41.282 -44.149 1.00 46.66 94 ALA A N 1
ATOM 763 C CA . ALA A 1 94 ? -7.800 40.866 -44.066 1.00 46.66 94 ALA A CA 1
ATOM 764 C C . ALA A 1 94 ? -7.003 41.526 -45.203 1.00 46.66 94 ALA A C 1
ATOM 766 O O . ALA A 1 94 ? -7.235 41.247 -46.378 1.00 46.66 94 ALA A O 1
ATOM 767 N N . ALA A 1 95 ? -6.063 42.394 -44.840 1.00 43.84 95 ALA A N 1
ATOM 768 C CA . ALA A 1 95 ? -4.994 42.871 -45.705 1.00 43.84 95 ALA A CA 1
ATOM 769 C C . ALA A 1 95 ? -3.659 42.579 -45.009 1.00 43.84 95 ALA A C 1
ATOM 771 O O . ALA A 1 95 ? -3.445 43.054 -43.893 1.00 43.84 95 ALA A O 1
ATOM 772 N N . VAL A 1 96 ? -2.836 41.727 -45.625 1.00 41.91 96 VAL A N 1
ATOM 773 C CA . VAL A 1 96 ? -1.473 41.947 -46.165 1.00 41.91 96 VAL A CA 1
ATOM 774 C C . VAL A 1 96 ? -0.955 40.593 -46.649 1.00 41.91 96 VAL A C 1
ATOM 776 O O . VAL A 1 96 ? -1.070 39.610 -45.885 1.00 41.91 96 VAL A O 1
#

Organism: NCBI:txid1563983

Secondary structure (DSSP, 8-state):
-EEEE-TTS-EEEEESS-------EEEEE--TT-TTPPPEEEEEE--TTSPPPPPPSS--PPPP-------PPP----------------------

Sequence (96 aa):
TLAVYDRFGRLMHGSEILKKDVLEYVVFEKHCANVYGIWRIHGKIIPTWMPEREYAERTYIEKPVVTNVLEEPPKKEVSVAEVDKNASSPEQPAAV

pLDDT: mean 76.26, std 23.28, range [29.45, 97.81]